Protein AF-A0A7S2CZ50-F1 (afdb_monomer_lite)

Sequence (114 aa):
GSSSPPAFALPRPGGAVGRAMLHRLPQYLTYQSGRSHFLKVFFKLSDGGVAETVFVRGAASTPQGPARHTVCISSQLGCRRGCSHCSSGMRPFTRDLTCSEMLGQVAAFAVGHE

Structure (mmCIF, N/CA/C/O backbone):
data_AF-A0A7S2CZ50-F1
#
_entry.id   AF-A0A7S2CZ50-F1
#
loop_
_atom_site.group_PDB
_atom_site.id
_atom_site.type_symbol
_atom_site.label_atom_id
_atom_site.label_alt_id
_atom_site.label_comp_id
_atom_site.label_asym_id
_atom_site.label_entity_id
_atom_site.label_seq_id
_atom_site.pdbx_PDB_ins_code
_atom_site.Cartn_x
_atom_site.Cartn_y
_atom_site.Cartn_z
_atom_site.occupancy
_atom_site.B_iso_or_equiv
_atom_site.auth_seq_id
_atom_site.auth_comp_id
_atom_site.auth_asym_id
_atom_site.auth_atom_id
_atom_site.pdbx_PDB_model_num
ATOM 1 N N . GLY A 1 1 ? -18.763 17.338 -13.775 1.00 31.09 1 GLY A N 1
ATOM 2 C CA . GLY A 1 1 ? -18.781 16.375 -14.888 1.00 31.09 1 GLY A CA 1
ATOM 3 C C . GLY A 1 1 ? -17.990 15.159 -14.479 1.00 31.09 1 GLY A C 1
ATOM 4 O O . GLY A 1 1 ? -16.785 15.265 -14.321 1.00 31.09 1 GLY A O 1
ATOM 5 N N . SER A 1 2 ? -18.677 14.054 -14.202 1.00 34.03 2 SER A N 1
ATOM 6 C CA . SER A 1 2 ? -18.105 12.7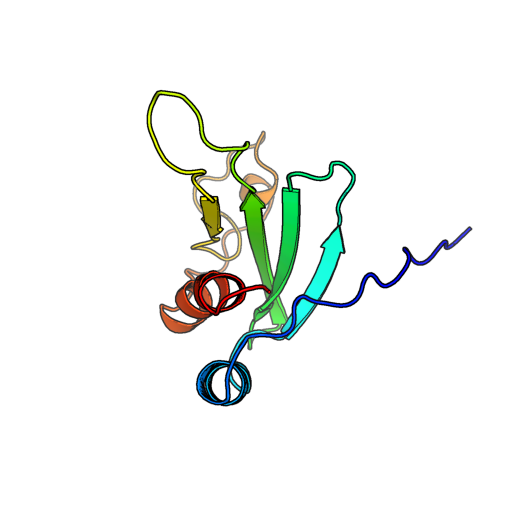82 -13.760 1.00 34.03 2 SER A CA 1
ATOM 7 C C . SER A 1 2 ? -17.519 12.023 -14.951 1.00 34.03 2 SER A C 1
ATOM 9 O O . SER A 1 2 ? -18.199 11.207 -15.570 1.00 34.03 2 SER A O 1
ATOM 11 N N . SER A 1 3 ? -16.272 12.310 -15.312 1.00 30.75 3 SER A N 1
ATOM 12 C CA . SER A 1 3 ? -15.525 11.449 -16.226 1.00 30.75 3 SER A CA 1
ATOM 13 C C . SER A 1 3 ? -14.957 10.275 -15.432 1.00 30.75 3 SER A C 1
ATOM 15 O O . SER A 1 3 ? -13.931 10.381 -14.762 1.00 30.75 3 SER A O 1
ATOM 17 N N . SER A 1 4 ? -15.651 9.139 -15.484 1.00 31.64 4 SER A N 1
ATOM 18 C CA . SER A 1 4 ? -15.075 7.850 -15.104 1.00 31.64 4 SER A CA 1
ATOM 19 C C . SER A 1 4 ? -13.782 7.644 -15.909 1.00 31.64 4 SER A C 1
ATOM 21 O O . SER A 1 4 ? -13.826 7.767 -17.137 1.00 31.64 4 SER A O 1
ATOM 23 N N . PRO A 1 5 ? -12.627 7.383 -15.271 1.00 35.59 5 PRO A N 1
ATOM 24 C CA . PRO A 1 5 ? -11.389 7.160 -16.006 1.00 35.59 5 PRO A CA 1
ATOM 25 C C . PRO A 1 5 ? -11.498 5.878 -16.853 1.00 35.59 5 PRO A C 1
ATOM 27 O O . PRO A 1 5 ? -12.203 4.943 -16.457 1.00 35.59 5 PRO A O 1
ATOM 30 N N . PRO A 1 6 ? -10.825 5.811 -18.017 1.00 33.53 6 PRO A N 1
ATOM 31 C CA . PRO A 1 6 ? -10.895 4.653 -18.899 1.00 33.53 6 PRO A CA 1
ATOM 32 C C . PRO A 1 6 ? -10.354 3.407 -18.188 1.00 33.53 6 PRO A C 1
ATOM 34 O O . PRO A 1 6 ? -9.270 3.424 -17.602 1.00 33.53 6 PRO A O 1
ATOM 37 N N . ALA A 1 7 ? -11.120 2.317 -18.243 1.00 37.28 7 ALA A N 1
ATOM 38 C CA . ALA A 1 7 ? -10.731 1.022 -17.707 1.00 37.28 7 ALA A CA 1
ATOM 39 C C . ALA A 1 7 ? -9.605 0.424 -18.567 1.00 37.28 7 ALA A C 1
ATOM 41 O O . ALA A 1 7 ? -9.859 -0.243 -19.568 1.00 37.28 7 ALA A O 1
ATOM 42 N N . PHE A 1 8 ? -8.350 0.678 -18.198 1.00 38.88 8 PHE A N 1
ATOM 43 C CA . PHE A 1 8 ? -7.223 -0.062 -18.759 1.00 38.88 8 PHE A CA 1
ATOM 44 C C . PHE A 1 8 ? -7.247 -1.482 -18.181 1.00 38.88 8 PHE A C 1
ATOM 46 O O . PHE A 1 8 ? -7.296 -1.658 -16.961 1.00 38.88 8 PHE A O 1
ATOM 53 N N . ALA A 1 9 ? -7.285 -2.491 -19.054 1.00 38.16 9 ALA A N 1
ATOM 54 C CA . ALA A 1 9 ? -7.375 -3.886 -18.644 1.00 38.16 9 ALA A CA 1
ATOM 55 C C . ALA A 1 9 ? -6.148 -4.284 -17.811 1.00 38.16 9 ALA A C 1
ATOM 57 O O . ALA A 1 9 ? -5.009 -3.963 -18.153 1.00 38.16 9 ALA A O 1
ATOM 58 N N . LEU A 1 10 ? -6.415 -4.971 -16.702 1.00 45.81 10 LEU A N 1
ATOM 59 C CA . LEU A 1 10 ? -5.407 -5.458 -15.768 1.00 45.81 10 LEU A CA 1
ATOM 60 C C . LEU A 1 10 ? -4.365 -6.332 -16.485 1.00 45.81 10 LEU A C 1
ATOM 62 O O . LEU A 1 10 ? -4.735 -7.098 -17.381 1.00 45.81 10 LEU A O 1
ATOM 66 N N . PRO A 1 11 ? -3.102 -6.323 -16.029 1.00 39.41 11 PRO A N 1
ATOM 67 C CA . PRO A 1 11 ? -2.178 -7.400 -16.343 1.00 39.41 11 PRO A CA 1
ATOM 68 C C . PRO A 1 11 ? -2.800 -8.729 -15.895 1.00 39.41 11 PRO A C 1
ATOM 70 O O . PRO A 1 11 ? -3.210 -8.874 -14.739 1.00 39.41 11 PRO A O 1
ATOM 73 N N . ARG A 1 12 ? -2.918 -9.699 -16.801 1.00 44.25 12 ARG A N 1
ATOM 74 C CA . ARG A 1 12 ? -3.394 -11.036 -16.438 1.00 44.25 12 ARG A CA 1
ATOM 75 C C . ARG A 1 12 ? -2.237 -11.775 -15.763 1.00 44.25 12 ARG A C 1
ATOM 77 O O . ARG A 1 12 ? -1.167 -11.826 -16.358 1.00 44.25 12 ARG A O 1
ATOM 84 N N . PRO A 1 13 ? -2.407 -12.338 -14.555 1.00 41.94 13 PRO A N 1
ATOM 85 C CA . PRO A 1 13 ? -1.354 -13.151 -13.962 1.00 41.94 13 PRO A CA 1
ATOM 86 C C . PRO A 1 13 ? -1.091 -14.359 -14.868 1.00 41.94 13 PRO A C 1
ATOM 88 O O . PRO A 1 13 ? -2.024 -15.095 -15.204 1.00 41.94 13 PRO A O 1
ATOM 91 N N . GLY A 1 14 ? 0.163 -14.560 -15.275 1.00 36.72 14 GLY A N 1
ATOM 92 C CA . GLY A 1 14 ? 0.573 -15.766 -15.987 1.00 36.72 14 GLY A CA 1
ATOM 93 C C . GLY A 1 14 ? 0.416 -17.015 -15.107 1.00 36.72 14 GLY A C 1
ATOM 94 O O . GLY A 1 14 ? 0.974 -17.094 -14.015 1.00 36.72 14 GLY A O 1
ATOM 95 N N . GLY A 1 15 ? -0.336 -18.014 -15.580 1.00 39.03 15 GLY A N 1
ATOM 96 C CA . GLY A 1 15 ? -0.397 -19.356 -14.981 1.00 39.03 15 GLY A CA 1
ATOM 97 C C . GLY A 1 15 ? -1.499 -19.614 -13.934 1.00 39.03 15 GLY A C 1
ATOM 98 O O . GLY A 1 15 ? -2.036 -18.720 -13.280 1.00 39.03 15 GLY A O 1
ATOM 99 N N . ALA A 1 16 ? -1.843 -20.898 -13.768 1.00 37.50 16 ALA A N 1
ATOM 100 C CA . ALA A 1 16 ? -2.944 -21.380 -12.921 1.00 37.50 16 ALA A CA 1
ATOM 101 C C . ALA A 1 16 ? -2.751 -21.106 -11.413 1.00 37.50 16 ALA A C 1
ATOM 103 O O . ALA A 1 16 ? -3.728 -20.914 -10.688 1.00 37.50 16 ALA A O 1
ATOM 104 N N . VAL A 1 17 ? -1.498 -21.030 -10.952 1.00 39.84 17 VAL A N 1
ATOM 105 C CA . VAL A 1 17 ? -1.140 -20.799 -9.540 1.00 39.84 17 VAL A CA 1
ATOM 106 C C . VAL A 1 17 ? -1.469 -19.365 -9.103 1.00 39.84 17 VAL A C 1
ATOM 108 O O . VAL A 1 17 ? -1.985 -19.163 -8.003 1.00 39.84 17 VAL A O 1
ATOM 111 N N . GLY A 1 18 ? -1.278 -18.375 -9.986 1.00 39.84 18 GLY A N 1
ATOM 112 C CA . GLY A 1 18 ? -1.632 -16.979 -9.710 1.00 39.84 18 GLY A CA 1
ATOM 113 C C . GLY A 1 18 ? -3.136 -16.782 -9.511 1.00 39.84 18 GLY A C 1
ATOM 114 O O . GLY A 1 18 ? -3.556 -16.049 -8.624 1.00 39.84 18 GLY A O 1
ATOM 115 N N . ARG A 1 19 ? -3.965 -17.504 -10.276 1.00 40.06 19 ARG A N 1
ATOM 116 C CA . ARG A 1 19 ? -5.435 -17.425 -10.202 1.00 40.06 19 ARG A CA 1
ATOM 117 C C . ARG A 1 19 ? -6.020 -17.980 -8.897 1.00 40.06 19 ARG A C 1
ATOM 119 O O . ARG A 1 19 ? -6.970 -17.403 -8.376 1.00 40.06 19 ARG A O 1
ATOM 126 N N . ALA A 1 20 ? -5.469 -19.073 -8.368 1.00 36.94 20 ALA A N 1
ATOM 127 C CA . ALA A 1 20 ? -5.998 -19.735 -7.171 1.00 36.94 20 ALA A CA 1
ATOM 128 C C . ALA A 1 20 ? -5.652 -18.993 -5.866 1.00 36.94 20 ALA A C 1
ATOM 130 O O . ALA A 1 20 ? -6.464 -18.957 -4.942 1.00 36.94 20 ALA A O 1
ATOM 131 N N . MET A 1 21 ? -4.479 -18.352 -5.795 1.00 42.53 21 MET A N 1
ATOM 132 C CA . MET A 1 21 ? -4.030 -17.638 -4.592 1.00 42.53 21 MET A CA 1
ATOM 133 C C . MET A 1 21 ? -4.767 -16.301 -4.382 1.00 42.53 21 MET A C 1
ATOM 135 O O . MET A 1 21 ? -4.900 -15.841 -3.251 1.00 42.53 21 MET A O 1
ATOM 139 N N . LEU A 1 22 ? -5.311 -15.707 -5.452 1.00 46.81 22 LEU A N 1
ATOM 140 C CA . LEU A 1 22 ? -5.987 -14.402 -5.435 1.00 46.81 22 LEU A CA 1
ATOM 141 C C . LEU A 1 22 ? -7.426 -14.428 -4.889 1.00 46.81 22 LEU A C 1
ATOM 143 O O . LEU A 1 22 ? -7.938 -13.381 -4.506 1.00 46.81 22 LEU A O 1
ATOM 147 N N . HIS A 1 23 ? -8.080 -15.592 -4.784 1.00 41.75 23 HIS A N 1
ATOM 148 C CA . HIS A 1 23 ? -9.491 -15.674 -4.360 1.00 41.75 23 HIS A CA 1
ATOM 149 C C . HIS A 1 23 ? -9.747 -15.304 -2.885 1.00 41.75 23 HIS A C 1
ATOM 151 O O . HIS A 1 23 ? -10.892 -15.059 -2.508 1.00 41.75 23 HIS A O 1
ATOM 157 N N . ARG A 1 24 ? -8.697 -15.252 -2.052 1.00 42.81 24 ARG A N 1
ATOM 158 C CA . ARG A 1 24 ? -8.739 -14.776 -0.654 1.00 42.81 24 ARG A CA 1
ATOM 159 C C . ARG A 1 24 ? -7.960 -13.475 -0.430 1.00 42.81 24 ARG A C 1
ATOM 161 O O . ARG A 1 24 ? -7.823 -13.045 0.713 1.00 42.81 24 ARG A O 1
ATOM 168 N N . LEU A 1 25 ? -7.421 -12.873 -1.490 1.00 49.09 25 LEU A N 1
ATOM 169 C CA . LEU A 1 25 ? -6.614 -11.660 -1.397 1.00 49.09 25 LEU A CA 1
ATOM 170 C C . LEU A 1 25 ? -7.486 -10.404 -1.555 1.00 49.09 25 LEU A C 1
ATOM 172 O O . LEU A 1 25 ? -8.566 -10.473 -2.147 1.00 49.09 25 LEU A O 1
ATOM 176 N N . PRO A 1 26 ? -7.059 -9.269 -0.974 1.00 51.06 26 PRO A N 1
ATOM 177 C CA . PRO A 1 26 ? -7.856 -8.052 -0.947 1.00 51.06 26 PRO A CA 1
ATOM 178 C C . PRO A 1 26 ? -8.303 -7.602 -2.347 1.00 51.06 26 PRO A C 1
ATOM 180 O O . PRO A 1 26 ? -7.522 -7.609 -3.296 1.00 51.06 26 PRO A O 1
ATOM 183 N N . GLN A 1 27 ? -9.577 -7.218 -2.470 1.00 53.03 27 GLN A N 1
ATOM 184 C CA . GLN A 1 27 ? -10.183 -6.832 -3.748 1.00 53.03 27 GLN A CA 1
ATOM 185 C C . GLN A 1 27 ? -9.604 -5.501 -4.238 1.00 53.03 27 GLN A C 1
ATOM 187 O O . GLN A 1 27 ? -9.546 -4.525 -3.496 1.00 53.03 27 GLN A O 1
ATOM 192 N N . TYR A 1 28 ? -9.198 -5.441 -5.500 1.00 57.91 28 TYR A N 1
ATOM 193 C CA . TYR A 1 28 ? -8.518 -4.284 -6.070 1.00 57.91 28 TYR A CA 1
ATOM 194 C C . TYR A 1 28 ? -9.519 -3.178 -6.427 1.00 57.91 28 TYR A C 1
ATOM 196 O O . TYR A 1 28 ? -10.390 -3.377 -7.273 1.00 57.91 28 TYR A O 1
ATOM 204 N N . LEU A 1 29 ? -9.397 -2.007 -5.804 1.00 52.91 29 LEU A N 1
ATOM 205 C CA . LEU A 1 29 ? -10.165 -0.814 -6.148 1.00 52.91 29 LEU A CA 1
ATOM 206 C C . LEU A 1 29 ? -9.242 0.176 -6.862 1.00 52.91 29 LEU A C 1
ATOM 208 O O . LEU A 1 29 ? -8.378 0.786 -6.253 1.00 52.91 29 LEU A O 1
ATOM 212 N N . THR A 1 30 ? -9.473 0.383 -8.152 1.00 52.91 30 THR A N 1
ATOM 213 C CA . THR A 1 30 ? -8.961 1.529 -8.921 1.00 52.91 30 THR A CA 1
ATOM 214 C C . THR A 1 30 ? -7.466 1.525 -9.284 1.00 52.91 30 THR A C 1
ATOM 216 O O . THR A 1 30 ? -6.569 1.285 -8.478 1.00 52.91 30 THR A O 1
ATOM 219 N N . TYR A 1 31 ? -7.229 1.881 -10.549 1.00 56.69 31 TYR A N 1
ATOM 220 C CA . TYR A 1 31 ? -5.940 2.118 -11.193 1.00 56.69 31 TYR A CA 1
ATOM 221 C C . TYR A 1 31 ? -5.777 3.617 -11.476 1.00 56.69 31 TYR A C 1
ATOM 223 O O . TYR A 1 31 ? -6.689 4.241 -12.019 1.00 56.69 31 TYR A O 1
ATOM 231 N N . GLN A 1 32 ? -4.621 4.198 -11.150 1.00 53.75 32 GLN A N 1
ATOM 232 C CA . GLN A 1 32 ? -4.248 5.535 -11.626 1.00 53.75 32 GLN A CA 1
ATOM 233 C C . GLN A 1 32 ? -2.836 5.513 -12.214 1.00 53.75 32 GLN A C 1
ATOM 235 O O . GLN A 1 32 ? -1.871 5.191 -11.518 1.00 53.75 32 GLN A O 1
ATOM 240 N N . SER A 1 33 ? -2.706 5.907 -13.482 1.00 52.03 33 SER A N 1
ATOM 241 C CA . SER A 1 33 ? -1.422 6.269 -14.081 1.00 52.03 33 SER A CA 1
ATOM 242 C C . SER A 1 33 ? -1.551 7.600 -14.811 1.00 52.03 33 SER A C 1
ATOM 244 O O . SER A 1 33 ? -2.344 7.737 -15.737 1.00 52.03 33 SER A O 1
ATOM 246 N N . GLY A 1 34 ? -0.770 8.588 -14.370 1.00 49.31 34 GLY A N 1
ATOM 247 C CA . GLY A 1 34 ? -0.512 9.826 -15.116 1.00 49.31 34 GLY A CA 1
ATOM 248 C C . GLY A 1 34 ? 0.865 9.838 -15.794 1.00 49.31 34 GLY A C 1
ATOM 249 O O . GLY A 1 34 ? 1.195 10.791 -16.492 1.00 49.31 34 GLY A O 1
ATOM 250 N N . ARG A 1 35 ? 1.695 8.807 -15.568 1.00 54.16 35 ARG A N 1
ATOM 251 C CA . ARG A 1 35 ? 3.055 8.646 -16.114 1.00 54.16 35 ARG A CA 1
ATOM 252 C C . ARG A 1 35 ? 3.333 7.160 -16.331 1.00 54.16 35 ARG A C 1
ATOM 254 O O . ARG A 1 35 ? 3.140 6.368 -15.410 1.00 54.16 35 ARG A O 1
ATOM 261 N N . SER A 1 36 ? 3.839 6.794 -17.509 1.00 62.50 36 SER A N 1
ATOM 262 C CA . SER A 1 36 ? 3.997 5.401 -17.966 1.00 62.50 36 SER A CA 1
ATOM 263 C C . SER A 1 36 ? 4.732 4.482 -16.978 1.00 62.50 36 SER A C 1
ATOM 265 O O . SER A 1 36 ? 4.436 3.295 -16.911 1.00 62.50 36 SER A O 1
ATOM 267 N N . HIS A 1 37 ? 5.649 4.994 -16.163 1.00 74.25 37 HIS A N 1
ATOM 268 C CA . HIS A 1 37 ? 6.494 4.168 -15.294 1.00 74.25 37 HIS A CA 1
ATOM 269 C C . HIS A 1 37 ? 5.859 3.771 -13.952 1.00 74.25 37 HIS A C 1
ATOM 271 O O . HIS A 1 37 ? 6.422 2.927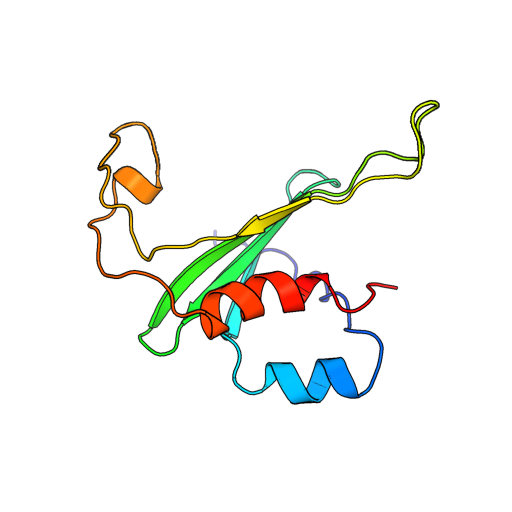 -13.261 1.00 74.25 37 HIS A O 1
ATOM 277 N N . PHE A 1 38 ? 4.700 4.329 -13.587 1.00 78.38 38 PHE A N 1
ATOM 278 C CA . PHE A 1 38 ? 4.074 4.095 -12.282 1.00 78.38 38 PHE A CA 1
ATOM 279 C C . PHE A 1 38 ? 2.675 3.494 -12.420 1.00 78.38 38 PHE A C 1
ATOM 281 O O . PHE A 1 38 ? 1.867 3.928 -13.247 1.00 78.38 38 PHE A O 1
ATOM 288 N N . LEU A 1 39 ? 2.394 2.515 -11.565 1.00 79.62 39 LEU A N 1
ATOM 289 C CA . LEU A 1 39 ? 1.113 1.836 -11.431 1.00 79.62 39 LEU A CA 1
ATOM 290 C C . LEU A 1 39 ? 0.712 1.865 -9.955 1.00 79.62 39 LEU A C 1
ATOM 292 O O . LEU A 1 39 ? 1.332 1.209 -9.126 1.00 79.62 39 LEU A O 1
ATOM 296 N N . LYS A 1 40 ? -0.312 2.655 -9.628 1.00 82.56 40 LYS A N 1
ATOM 297 C CA . LYS A 1 40 ? -0.884 2.738 -8.282 1.00 82.56 40 LYS A CA 1
ATOM 298 C C . LYS A 1 40 ? -2.160 1.912 -8.204 1.00 82.56 40 LYS A C 1
ATOM 300 O O . LYS A 1 40 ? -3.018 2.025 -9.080 1.00 82.56 40 LYS A O 1
ATOM 305 N N . VAL A 1 41 ? -2.256 1.102 -7.157 1.00 82.38 41 VAL A N 1
ATOM 306 C CA . VAL A 1 41 ? -3.322 0.127 -6.937 1.00 82.38 41 VAL A CA 1
ATOM 307 C C . VAL A 1 41 ? -3.789 0.217 -5.492 1.00 82.38 41 VAL A C 1
ATOM 309 O O . VAL A 1 41 ? -2.960 0.285 -4.583 1.00 82.38 41 VAL A O 1
ATOM 312 N N . PHE A 1 42 ? -5.103 0.189 -5.271 1.00 86.88 42 PHE A N 1
ATOM 313 C CA . PHE A 1 42 ? -5.651 0.063 -3.925 1.00 86.88 42 PHE A CA 1
ATOM 314 C C . PHE A 1 42 ? -6.247 -1.318 -3.677 1.00 86.88 42 PHE A C 1
ATOM 316 O O . PHE A 1 42 ? -6.875 -1.910 -4.548 1.00 86.88 42 PHE A O 1
ATOM 323 N N . PHE A 1 43 ? -6.075 -1.803 -2.456 1.00 83.81 43 PHE A N 1
ATOM 324 C CA . PHE A 1 43 ? -6.472 -3.118 -1.982 1.00 83.81 43 PHE A CA 1
ATOM 325 C C . PHE A 1 43 ? -7.500 -2.960 -0.870 1.00 83.81 43 PHE A C 1
ATOM 327 O O . PHE A 1 43 ? -7.184 -2.440 0.200 1.00 83.81 43 PHE A O 1
ATOM 334 N N . LYS A 1 44 ? -8.725 -3.420 -1.113 1.00 85.75 44 LYS A N 1
ATOM 335 C CA . LYS A 1 44 ? -9.786 -3.504 -0.115 1.00 85.75 44 LYS A CA 1
ATOM 336 C C . LYS A 1 44 ? -9.569 -4.729 0.763 1.00 85.75 44 LYS A C 1
ATOM 338 O O . LYS A 1 44 ? -9.694 -5.863 0.302 1.00 85.75 44 LYS A O 1
ATOM 343 N N . LEU A 1 45 ? -9.251 -4.472 2.020 1.00 86.69 45 LEU A N 1
ATOM 344 C CA . LEU A 1 45 ? -9.013 -5.452 3.070 1.00 86.69 45 LEU A CA 1
ATOM 345 C C . LEU A 1 45 ? -10.335 -6.062 3.561 1.00 86.69 45 LEU A C 1
ATOM 347 O O . LEU A 1 45 ? -11.421 -5.544 3.283 1.00 86.69 45 LEU A O 1
ATOM 351 N N . SER A 1 46 ? -10.257 -7.171 4.298 1.00 84.75 46 SER A N 1
ATOM 352 C CA . SER A 1 46 ? -11.439 -7.911 4.771 1.00 84.75 46 SER A CA 1
ATOM 353 C C . SER A 1 46 ? -12.331 -7.106 5.718 1.00 84.75 46 SER A C 1
ATOM 355 O O . SER A 1 46 ? -13.531 -7.345 5.783 1.00 84.75 46 SER A O 1
ATOM 357 N N . ASP A 1 47 ? -11.753 -6.143 6.431 1.00 84.88 47 ASP A N 1
ATOM 358 C CA . ASP A 1 47 ? -12.444 -5.211 7.327 1.00 84.88 47 ASP A CA 1
ATOM 359 C C . ASP A 1 47 ? -12.952 -3.945 6.610 1.00 84.88 47 ASP A C 1
ATOM 361 O O . ASP A 1 47 ? -13.423 -3.008 7.248 1.00 84.88 47 ASP A O 1
ATOM 365 N N . GLY A 1 48 ? -12.847 -3.892 5.279 1.00 86.81 48 GLY A N 1
ATOM 366 C CA . GLY A 1 48 ? -13.216 -2.726 4.479 1.00 86.81 48 GLY A CA 1
ATOM 367 C C . GLY A 1 48 ? -12.160 -1.619 4.455 1.00 86.81 48 GLY A C 1
ATOM 368 O O . GLY A 1 48 ? -12.344 -0.642 3.727 1.00 86.81 48 GLY A O 1
ATOM 369 N N . GLY A 1 49 ? -11.047 -1.774 5.182 1.00 89.25 49 GLY A N 1
ATOM 370 C CA . GLY A 1 49 ? -9.888 -0.897 5.075 1.00 89.25 49 GLY A CA 1
ATOM 371 C C . GLY A 1 49 ? -9.298 -0.902 3.665 1.00 89.25 49 GLY A C 1
ATOM 372 O O . GLY A 1 49 ? -9.511 -1.825 2.881 1.00 89.25 49 GLY A O 1
ATOM 373 N N . VAL A 1 50 ? -8.540 0.141 3.328 1.00 90.50 50 VAL A N 1
ATOM 374 C CA . VAL A 1 50 ? -7.906 0.268 2.012 1.00 90.50 50 VAL A CA 1
ATOM 375 C C . VAL A 1 50 ? -6.407 0.496 2.171 1.00 90.50 50 VAL A C 1
ATOM 377 O O . VAL A 1 50 ? -5.982 1.514 2.733 1.00 90.50 50 VAL A O 1
ATOM 380 N N . ALA A 1 51 ? -5.624 -0.452 1.659 1.00 91.06 51 ALA A N 1
ATOM 381 C CA . ALA A 1 51 ? -4.174 -0.360 1.532 1.00 91.06 51 ALA A CA 1
ATOM 382 C C . ALA A 1 51 ? -3.786 0.116 0.125 1.00 91.06 51 ALA A C 1
ATOM 384 O O . ALA A 1 51 ? -4.479 -0.172 -0.848 1.00 91.06 51 ALA A O 1
ATOM 385 N N . GLU A 1 52 ? -2.682 0.847 0.016 1.00 91.31 52 GLU A N 1
ATOM 386 C CA . GLU A 1 52 ? -2.156 1.341 -1.258 1.00 91.31 52 GLU A CA 1
ATOM 387 C C . GLU A 1 52 ? -0.841 0.635 -1.591 1.00 91.31 52 GLU A C 1
ATOM 389 O O . GLU A 1 52 ? 0.020 0.462 -0.724 1.00 91.31 52 GLU A O 1
ATOM 394 N N . THR A 1 53 ? -0.669 0.272 -2.857 1.00 89.94 53 THR A N 1
ATOM 395 C CA . THR A 1 53 ? 0.578 -0.278 -3.389 1.00 89.94 53 THR A CA 1
ATOM 396 C C . THR A 1 53 ? 0.949 0.459 -4.662 1.00 89.94 53 THR A C 1
ATOM 398 O O . THR A 1 53 ? 0.091 0.776 -5.491 1.00 89.94 53 THR A O 1
ATOM 401 N N . VAL A 1 54 ? 2.242 0.721 -4.831 1.00 88.44 54 VAL A N 1
ATOM 402 C CA . VAL A 1 54 ? 2.773 1.363 -6.034 1.00 88.44 54 VAL A CA 1
ATOM 403 C C . VAL A 1 54 ? 3.811 0.457 -6.666 1.00 88.44 54 VAL A C 1
ATOM 405 O O . VAL A 1 54 ? 4.800 0.098 -6.037 1.00 88.44 54 VAL A O 1
ATOM 408 N N . PHE A 1 55 ? 3.601 0.124 -7.929 1.00 86.44 55 PHE A N 1
ATOM 409 C CA . PHE A 1 55 ? 4.585 -0.523 -8.772 1.00 86.44 55 PHE A CA 1
ATOM 410 C C . PHE A 1 55 ? 5.309 0.518 -9.621 1.00 86.44 55 PHE A C 1
ATOM 412 O O . PHE A 1 55 ? 4.686 1.327 -10.316 1.00 86.44 55 PHE A O 1
ATOM 419 N N . VAL A 1 56 ? 6.635 0.486 -9.565 1.00 85.75 56 VAL A N 1
ATOM 420 C CA . VAL A 1 56 ? 7.534 1.327 -10.348 1.00 85.75 56 VAL A CA 1
ATOM 421 C C . VAL A 1 56 ? 8.266 0.438 -11.336 1.00 85.75 56 VAL A C 1
ATOM 423 O O . VAL A 1 56 ? 9.020 -0.462 -10.957 1.00 85.75 56 VAL A O 1
ATOM 426 N N . ARG A 1 57 ? 8.051 0.696 -12.624 1.00 81.88 57 ARG A N 1
ATOM 427 C CA . ARG A 1 57 ? 8.790 0.029 -13.688 1.00 81.88 57 ARG A CA 1
ATOM 428 C C . ARG A 1 57 ? 10.194 0.604 -13.774 1.00 81.88 57 ARG A C 1
ATOM 430 O O . ARG A 1 57 ? 10.351 1.814 -13.926 1.00 81.88 57 ARG A O 1
ATOM 437 N N . GLY A 1 58 ? 11.193 -0.273 -13.708 1.00 79.50 58 GLY A N 1
ATOM 438 C CA . GLY A 1 58 ? 12.570 0.103 -13.995 1.00 79.50 58 GLY A CA 1
ATOM 439 C C . GLY A 1 58 ? 12.699 0.666 -15.402 1.00 79.50 58 GLY A C 1
ATOM 440 O O . GLY A 1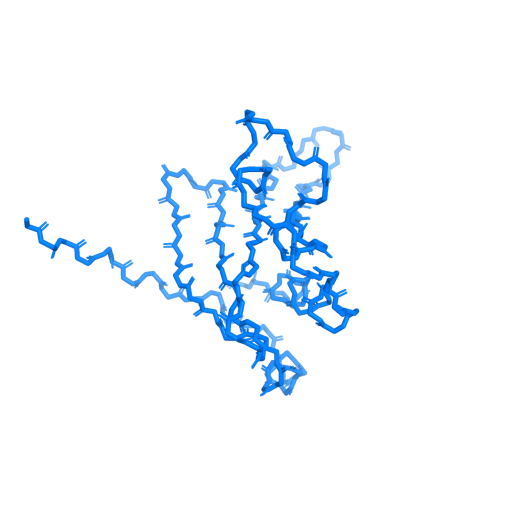 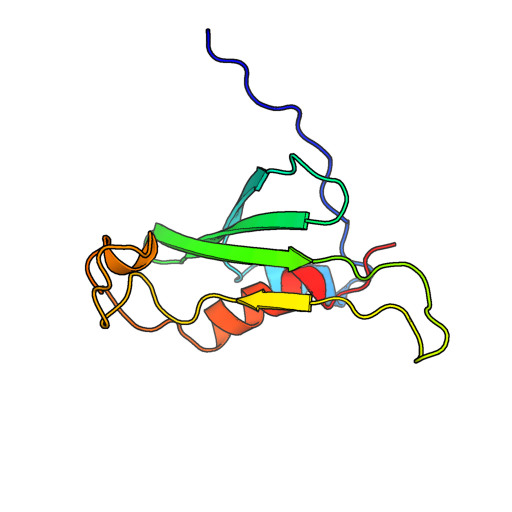58 ? 12.003 0.225 -16.320 1.00 79.50 58 GLY A O 1
ATOM 441 N N . ALA A 1 59 ? 13.593 1.639 -15.570 1.00 72.62 59 ALA A N 1
ATOM 442 C CA . ALA A 1 59 ? 14.038 2.040 -16.897 1.00 72.62 59 ALA A CA 1
ATOM 443 C C . ALA A 1 59 ? 14.747 0.861 -17.587 1.00 72.62 59 ALA A C 1
ATOM 445 O O . ALA A 1 59 ? 15.198 -0.070 -16.914 1.00 72.62 59 ALA A O 1
ATOM 446 N N . ALA A 1 60 ? 14.820 0.903 -18.922 1.00 68.00 60 ALA A N 1
ATOM 447 C CA . ALA A 1 60 ? 15.506 -0.110 -19.723 1.00 68.00 60 ALA A CA 1
ATOM 448 C C . ALA A 1 60 ? 16.918 -0.400 -19.180 1.00 68.00 60 ALA A C 1
ATOM 450 O O . ALA A 1 60 ? 17.518 0.455 -18.526 1.00 68.00 60 ALA A O 1
ATOM 451 N N . SER A 1 61 ? 17.421 -1.610 -19.449 1.00 65.31 61 SER A N 1
ATOM 452 C CA . SER A 1 61 ? 18.724 -2.095 -18.976 1.00 65.31 61 SER A CA 1
ATOM 453 C C . SER A 1 61 ? 19.795 -1.011 -19.070 1.00 65.31 61 SER A C 1
ATOM 455 O O . SER A 1 61 ? 20.067 -0.494 -20.156 1.00 65.31 61 SER A O 1
ATOM 457 N N . THR A 1 62 ? 20.381 -0.661 -17.927 1.00 66.75 62 THR A N 1
ATOM 458 C CA . THR A 1 62 ? 21.471 0.310 -17.858 1.00 66.75 62 THR A CA 1
ATOM 459 C C . THR A 1 62 ? 22.810 -0.435 -17.903 1.00 66.75 62 THR A C 1
ATOM 461 O O . THR A 1 62 ? 22.847 -1.650 -17.689 1.00 66.75 62 THR A O 1
ATOM 464 N N . PRO A 1 63 ? 23.945 0.254 -18.114 1.00 70.50 63 PRO A N 1
ATOM 465 C CA . PRO A 1 63 ? 25.270 -0.370 -18.023 1.00 70.50 63 PRO A CA 1
ATOM 466 C C . PRO A 1 63 ? 25.558 -1.052 -16.671 1.00 70.50 63 PRO A C 1
ATOM 468 O O . PRO A 1 63 ? 26.493 -1.835 -16.562 1.00 70.50 63 PRO A O 1
ATOM 471 N N . GLN A 1 64 ? 24.766 -0.756 -15.634 1.00 72.25 64 GLN A N 1
ATOM 472 C CA . GLN A 1 64 ? 24.887 -1.298 -14.280 1.00 72.25 64 GLN A CA 1
ATOM 473 C C . GLN A 1 64 ? 24.047 -2.570 -14.049 1.00 72.25 64 GLN A C 1
ATOM 475 O O . GLN A 1 64 ? 24.096 -3.128 -12.951 1.00 72.25 64 GLN A O 1
ATOM 480 N N . GLY A 1 65 ? 23.278 -3.038 -15.042 1.00 73.88 65 GLY A N 1
ATOM 481 C CA . GLY A 1 65 ? 22.548 -4.306 -14.972 1.00 73.88 65 GLY A CA 1
ATOM 482 C C . GLY A 1 65 ? 21.128 -4.277 -15.558 1.00 73.88 65 GLY A C 1
ATOM 483 O O . GLY A 1 65 ? 20.714 -3.300 -16.189 1.00 73.88 65 GLY A O 1
ATOM 484 N N . PRO A 1 66 ? 20.359 -5.366 -15.366 1.00 77.81 66 PRO A N 1
ATOM 485 C CA . PRO A 1 66 ? 18.998 -5.472 -15.879 1.00 77.81 66 PRO A CA 1
ATOM 486 C C . PRO A 1 66 ? 18.063 -4.441 -15.235 1.00 77.81 66 PRO A C 1
ATOM 488 O O . PRO A 1 66 ? 18.304 -3.960 -14.123 1.00 77.81 66 PRO A O 1
ATOM 491 N N . ALA A 1 67 ? 16.965 -4.135 -15.931 1.00 78.31 67 ALA A N 1
ATOM 492 C CA . ALA A 1 67 ? 15.918 -3.259 -15.420 1.00 78.31 67 ALA A CA 1
ATOM 493 C C . ALA A 1 67 ? 15.415 -3.758 -14.053 1.00 78.31 67 ALA A C 1
ATOM 495 O O . ALA A 1 67 ? 15.058 -4.926 -13.892 1.00 78.31 67 ALA A O 1
ATOM 496 N N . ARG A 1 68 ? 15.389 -2.868 -13.056 1.00 83.50 68 ARG A N 1
ATOM 497 C CA . ARG A 1 68 ? 14.896 -3.176 -11.707 1.00 83.50 68 ARG A CA 1
ATOM 498 C C . ARG A 1 68 ? 13.497 -2.623 -11.521 1.00 83.50 68 ARG A C 1
ATOM 500 O O . ARG A 1 68 ? 13.297 -1.414 -11.580 1.00 83.50 68 ARG A O 1
ATOM 507 N N . HIS A 1 69 ? 12.550 -3.507 -11.254 1.00 85.75 69 HIS A N 1
ATOM 508 C CA . HIS A 1 69 ? 11.208 -3.121 -10.848 1.00 85.75 69 HIS A CA 1
ATOM 509 C C . HIS A 1 69 ? 11.136 -2.974 -9.326 1.00 85.75 69 HIS A C 1
ATOM 511 O O . HIS A 1 69 ? 11.759 -3.747 -8.599 1.00 85.75 69 HIS A O 1
ATOM 517 N N . THR A 1 70 ? 10.351 -2.010 -8.852 1.00 89.06 70 THR A N 1
ATOM 518 C CA . THR A 1 70 ? 10.153 -1.757 -7.419 1.00 89.06 70 THR A CA 1
ATOM 519 C C . THR A 1 70 ? 8.675 -1.858 -7.080 1.00 89.06 70 THR A C 1
ATOM 521 O O . THR A 1 70 ? 7.841 -1.276 -7.769 1.00 89.06 70 THR A O 1
ATOM 524 N N . VAL A 1 71 ? 8.347 -2.559 -5.995 1.00 90.75 71 VAL A N 1
ATOM 525 C CA . VAL A 1 71 ? 6.999 -2.583 -5.414 1.00 90.75 71 VAL A CA 1
ATOM 526 C C . VAL A 1 71 ? 7.062 -1.908 -4.048 1.00 90.75 71 VAL A C 1
ATOM 528 O O . VAL A 1 71 ? 7.786 -2.354 -3.160 1.00 90.75 71 VAL A O 1
ATOM 531 N N . CYS A 1 72 ? 6.290 -0.844 -3.873 1.00 93.56 72 CYS A N 1
ATOM 532 C CA . CYS A 1 72 ? 6.078 -0.190 -2.590 1.00 93.56 72 CYS A CA 1
ATOM 533 C C . CYS A 1 72 ? 4.807 -0.754 -1.960 1.00 93.56 72 CYS A C 1
ATOM 535 O O . CYS A 1 72 ? 3.728 -0.554 -2.515 1.00 93.56 72 CYS A O 1
ATOM 537 N N . ILE A 1 73 ? 4.930 -1.416 -0.810 1.00 94.69 73 ILE A N 1
ATOM 538 C CA . ILE A 1 73 ? 3.799 -1.991 -0.073 1.00 94.69 73 ILE A CA 1
ATOM 539 C C . ILE A 1 73 ? 3.458 -1.165 1.169 1.00 94.69 73 ILE A C 1
ATOM 541 O O . ILE A 1 73 ? 4.322 -0.537 1.782 1.00 94.69 73 ILE A O 1
ATOM 545 N N . SER A 1 74 ? 2.194 -1.212 1.569 1.00 95.56 74 SER A N 1
ATOM 546 C CA . SER A 1 74 ? 1.726 -0.747 2.871 1.00 95.56 74 SER A CA 1
ATOM 547 C C . SER A 1 74 ? 1.936 -1.829 3.931 1.00 95.56 74 SER A C 1
ATOM 549 O O . SER A 1 74 ? 1.744 -3.013 3.653 1.00 95.56 74 SER A O 1
ATOM 551 N N . SER A 1 75 ? 2.254 -1.416 5.158 1.00 96.31 75 SER A N 1
ATOM 552 C CA . SER A 1 75 ? 2.379 -2.293 6.335 1.00 96.31 75 SER A CA 1
ATOM 553 C C . SER A 1 75 ? 1.360 -1.990 7.438 1.00 96.31 75 SER A C 1
ATOM 555 O O . SER A 1 75 ? 1.180 -2.793 8.349 1.00 96.31 75 SER A O 1
ATOM 557 N N . GLN A 1 76 ? 0.671 -0.848 7.358 1.00 96.19 76 GLN A N 1
ATOM 558 C CA . GLN A 1 76 ? -0.301 -0.392 8.352 1.00 96.19 76 GLN A CA 1
ATOM 559 C C . GLN A 1 76 ? -1.539 0.195 7.671 1.00 96.19 76 GLN A C 1
ATOM 561 O O . GLN A 1 76 ? -1.452 0.745 6.569 1.00 96.19 76 GLN A O 1
ATOM 566 N N . LEU A 1 77 ? -2.682 0.120 8.354 1.00 94.56 77 LEU A N 1
ATOM 567 C CA . LEU A 1 77 ? -3.877 0.880 8.006 1.00 94.56 77 LEU A CA 1
ATOM 568 C C . LEU A 1 77 ? -3.905 2.169 8.844 1.00 94.56 77 LEU A C 1
ATOM 570 O O . LEU A 1 77 ? -4.116 2.136 10.059 1.00 94.56 77 LEU A O 1
ATOM 574 N N . GLY A 1 78 ? -3.647 3.301 8.183 1.00 92.06 78 GLY A N 1
ATOM 575 C CA . GLY A 1 78 ? -3.244 4.540 8.862 1.00 92.06 78 GLY A CA 1
ATOM 576 C C . GLY A 1 78 ? -1.780 4.483 9.314 1.00 92.06 78 GLY A C 1
ATOM 577 O O . GLY A 1 78 ? -1.090 3.503 9.041 1.00 92.06 78 GLY A O 1
ATOM 578 N N . CYS A 1 79 ? -1.270 5.525 9.976 1.00 94.62 79 CYS A N 1
ATOM 579 C CA . CYS A 1 79 ? 0.133 5.554 10.404 1.00 94.62 79 CYS A CA 1
ATOM 580 C C . CYS A 1 79 ? 0.293 6.072 11.835 1.00 94.62 79 CYS A C 1
ATOM 582 O O . CYS A 1 79 ? -0.086 7.197 12.149 1.00 94.62 79 CYS A O 1
ATOM 584 N N . ARG A 1 80 ? 0.940 5.276 12.698 1.00 93.44 80 ARG A N 1
ATOM 585 C CA . ARG A 1 80 ? 1.156 5.620 14.119 1.00 93.44 80 ARG A CA 1
ATOM 586 C C . ARG A 1 80 ? 2.092 6.816 14.317 1.00 93.44 80 ARG A C 1
ATOM 588 O O . ARG A 1 80 ? 2.063 7.449 15.364 1.00 93.44 80 ARG A O 1
ATOM 595 N N . ARG A 1 81 ? 2.927 7.127 13.321 1.00 94.38 81 ARG A N 1
ATOM 596 C CA . ARG A 1 81 ? 3.893 8.230 13.405 1.00 94.38 81 ARG A CA 1
ATOM 597 C C . ARG A 1 81 ? 3.242 9.611 13.280 1.00 94.38 81 ARG A C 1
ATOM 599 O O . ARG A 1 81 ? 3.826 10.577 13.752 1.00 94.38 81 ARG A O 1
ATOM 606 N N . GLY A 1 82 ? 2.069 9.712 12.649 1.00 89.25 82 GLY A N 1
ATOM 607 C CA . GLY A 1 82 ? 1.289 10.953 12.637 1.00 89.25 82 GLY A CA 1
ATOM 608 C C . GLY A 1 82 ? 1.966 12.156 11.964 1.00 89.25 82 GLY A C 1
ATOM 609 O O . GLY A 1 82 ? 1.729 13.291 12.362 1.00 89.25 82 GLY A O 1
ATOM 610 N N . CYS A 1 83 ? 2.850 11.949 10.979 1.00 95.44 83 CYS A N 1
ATOM 611 C CA . CYS A 1 83 ? 3.518 13.063 10.297 1.00 95.44 83 CYS A CA 1
ATOM 612 C C . CYS A 1 83 ? 2.505 13.919 9.518 1.00 95.44 83 CYS A C 1
ATOM 614 O O . CYS A 1 83 ? 1.891 13.423 8.574 1.00 95.44 83 CYS A O 1
ATOM 616 N N . SER A 1 84 ? 2.407 15.211 9.841 1.00 92.94 84 SER A N 1
ATOM 617 C CA . SER A 1 84 ? 1.462 16.158 9.221 1.00 92.94 84 SER A CA 1
ATOM 618 C C . SER A 1 84 ? 1.624 16.305 7.704 1.00 92.94 84 SER A C 1
ATOM 620 O O . SER A 1 84 ? 0.652 16.523 6.991 1.00 92.94 84 SER A O 1
ATOM 622 N N . HIS A 1 85 ? 2.845 16.142 7.196 1.00 93.50 85 HIS A N 1
ATOM 623 C CA . HIS A 1 85 ? 3.161 16.252 5.768 1.00 93.50 85 HIS A CA 1
ATOM 624 C C . HIS A 1 85 ? 2.919 14.951 4.985 1.00 93.50 85 HIS A C 1
ATOM 626 O O . HIS A 1 85 ? 3.123 14.909 3.774 1.00 93.50 85 HIS A O 1
ATOM 632 N N . CYS A 1 86 ? 2.536 13.861 5.658 1.00 92.31 86 CYS A N 1
ATOM 633 C CA . CYS A 1 86 ? 2.329 12.560 5.035 1.00 92.31 86 CYS A CA 1
ATOM 634 C C . CYS A 1 86 ? 0.835 12.241 4.949 1.00 92.31 86 CYS A C 1
ATOM 636 O O . CYS A 1 86 ? 0.139 12.252 5.960 1.00 92.31 86 CYS A O 1
ATOM 638 N N . SER A 1 87 ? 0.342 11.870 3.763 1.00 90.75 87 SER A N 1
ATOM 639 C CA . SER A 1 87 ? -1.080 11.541 3.572 1.00 90.75 87 SER A CA 1
ATOM 640 C C . SER A 1 87 ? -1.568 10.420 4.500 1.00 90.75 87 SER A C 1
ATOM 642 O O . SER A 1 87 ? -2.644 10.532 5.083 1.00 90.75 87 SER A O 1
ATOM 644 N N . SER A 1 88 ? -0.765 9.371 4.713 1.00 90.88 88 SER A N 1
ATOM 645 C CA . SER A 1 88 ? -1.094 8.317 5.683 1.00 90.88 88 SER A CA 1
ATOM 646 C C . SER A 1 88 ? -0.886 8.749 7.137 1.00 90.88 88 SER A C 1
ATOM 648 O O . SER A 1 88 ? -1.545 8.198 8.012 1.00 90.88 88 SER A O 1
ATOM 650 N N . GLY A 1 89 ? -0.024 9.739 7.394 1.00 90.25 89 GLY A N 1
ATOM 651 C CA . GLY A 1 89 ? 0.185 10.348 8.712 1.00 90.25 89 GLY A CA 1
ATOM 652 C C . GLY A 1 89 ? -0.973 11.239 9.165 1.00 90.25 89 GLY A C 1
ATOM 653 O O . GLY A 1 89 ? -1.223 11.336 10.360 1.00 90.25 89 GLY A O 1
ATOM 654 N N . MET A 1 90 ? -1.727 11.820 8.228 1.00 91.81 90 MET A N 1
ATOM 655 C CA . MET A 1 90 ? -2.976 12.532 8.527 1.00 91.81 90 MET A CA 1
ATOM 656 C C . MET A 1 90 ? -4.141 11.589 8.865 1.00 91.81 90 MET A C 1
ATOM 658 O O . MET A 1 90 ? -5.162 12.036 9.384 1.00 91.81 90 MET A O 1
ATOM 662 N N . ARG A 1 91 ? -4.021 10.289 8.562 1.00 90.56 91 ARG A N 1
ATOM 663 C CA . ARG A 1 91 ? -5.045 9.295 8.901 1.00 90.56 91 ARG A CA 1
ATOM 664 C C . ARG A 1 91 ? -4.744 8.668 10.266 1.00 90.56 91 ARG A C 1
ATOM 666 O O . ARG A 1 91 ? -3.605 8.247 10.483 1.00 90.56 91 ARG A O 1
ATOM 673 N N . PRO A 1 92 ? -5.746 8.523 11.153 1.00 91.00 92 PRO A N 1
ATOM 674 C CA . PRO A 1 92 ? -5.564 7.821 12.416 1.00 91.00 92 PRO A CA 1
ATOM 675 C C . PRO A 1 92 ? -5.023 6.410 12.196 1.00 91.00 92 PRO A C 1
ATOM 677 O O . PRO A 1 92 ? -5.464 5.691 11.295 1.00 91.00 92 PRO A O 1
ATOM 680 N N . PHE A 1 93 ? -4.074 6.002 13.036 1.00 95.62 93 PHE A N 1
ATOM 681 C CA . PHE A 1 93 ? -3.650 4.610 13.084 1.00 95.62 93 PHE A CA 1
ATOM 682 C C . PHE A 1 93 ? -4.825 3.724 13.504 1.00 95.62 93 PHE A C 1
ATOM 684 O O . PHE A 1 93 ? -5.468 3.990 14.516 1.00 95.62 93 PHE A O 1
ATOM 691 N N . THR A 1 94 ? -5.074 2.668 12.733 1.00 94.88 94 THR A N 1
ATOM 692 C CA . THR A 1 94 ? -6.113 1.676 13.031 1.00 94.88 94 THR A CA 1
ATOM 693 C C . THR A 1 94 ? -5.482 0.376 13.520 1.00 94.88 94 THR A C 1
ATOM 695 O O . THR A 1 94 ? -5.698 -0.029 14.659 1.00 94.88 94 THR A O 1
ATOM 698 N N . ARG A 1 95 ? -4.676 -0.272 12.669 1.00 96.31 95 ARG A N 1
ATOM 699 C CA . ARG A 1 95 ? -3.984 -1.532 12.970 1.00 96.31 95 ARG A CA 1
ATOM 700 C C . ARG A 1 95 ? -2.809 -1.769 12.026 1.00 96.31 95 ARG A C 1
ATOM 702 O O . ARG A 1 95 ? -2.707 -1.138 10.971 1.00 96.31 95 ARG A O 1
ATOM 709 N N . ASP A 1 96 ? -1.967 -2.728 12.384 1.00 97.38 96 ASP A N 1
ATOM 710 C CA . ASP A 1 96 ? -0.974 -3.290 11.474 1.00 97.38 96 ASP A CA 1
ATOM 711 C C . ASP A 1 96 ? -1.652 -4.248 10.473 1.00 97.38 96 ASP A C 1
ATOM 713 O O . ASP A 1 96 ? -2.707 -4.837 10.752 1.00 97.38 96 ASP A O 1
ATOM 717 N N . LEU A 1 97 ? -1.073 -4.373 9.278 1.00 95.81 97 LEU A N 1
ATOM 718 C CA . LEU A 1 97 ? -1.535 -5.343 8.289 1.00 95.81 97 LEU A CA 1
ATOM 719 C C . LEU A 1 97 ? -1.035 -6.743 8.643 1.00 95.81 97 LEU A C 1
ATOM 721 O O . LEU A 1 97 ? 0.076 -6.932 9.134 1.00 95.81 97 LEU A O 1
ATOM 725 N N . THR A 1 98 ? -1.856 -7.743 8.353 1.00 94.25 98 THR A N 1
ATOM 726 C CA . THR A 1 98 ? -1.467 -9.149 8.471 1.00 94.25 98 THR A CA 1
ATOM 727 C C . THR A 1 98 ? -0.437 -9.511 7.401 1.00 94.25 98 THR A C 1
ATOM 729 O O . THR A 1 98 ? -0.381 -8.904 6.327 1.00 94.25 98 THR A O 1
ATOM 732 N N . CYS A 1 99 ? 0.354 -10.559 7.647 1.00 94.12 99 CYS A N 1
ATOM 733 C CA . CYS A 1 99 ? 1.303 -11.061 6.653 1.00 94.12 99 CYS A CA 1
ATOM 734 C C . CYS A 1 99 ? 0.622 -11.405 5.323 1.00 94.12 99 CYS A C 1
ATOM 736 O O . CYS A 1 99 ? 1.178 -11.116 4.269 1.00 94.12 99 CYS A O 1
ATOM 738 N N . SER A 1 100 ? -0.594 -11.960 5.348 1.00 88.31 100 SER A N 1
ATOM 739 C CA . SER A 1 100 ? -1.352 -12.265 4.130 1.00 88.31 100 SER A CA 1
ATOM 740 C C . SER A 1 100 ? -1.779 -11.013 3.363 1.00 88.31 100 SER A C 1
ATOM 742 O O . SER A 1 100 ? -1.736 -11.015 2.137 1.00 88.31 100 SER A O 1
ATOM 744 N N . GLU A 1 101 ? -2.142 -9.928 4.051 1.00 90.06 101 GLU A N 1
ATOM 745 C CA . GLU A 1 101 ? -2.474 -8.651 3.404 1.00 90.06 101 GLU A CA 1
ATOM 746 C C . GLU A 1 101 ? -1.241 -7.987 2.776 1.00 90.06 101 GLU A C 1
ATOM 748 O O . GLU A 1 101 ? -1.335 -7.414 1.692 1.00 90.06 101 GLU A O 1
ATOM 753 N N . MET A 1 102 ? -0.070 -8.087 3.413 1.00 93.12 102 MET A N 1
ATOM 754 C CA . MET A 1 102 ? 1.193 -7.604 2.838 1.00 93.12 102 MET A CA 1
ATOM 755 C C . MET A 1 102 ? 1.653 -8.473 1.660 1.00 93.12 102 MET A C 1
ATOM 757 O O . MET A 1 102 ? 2.005 -7.948 0.605 1.00 93.12 102 MET A O 1
ATOM 761 N N . LEU A 1 103 ? 1.589 -9.801 1.795 1.00 89.81 103 LEU A N 1
ATOM 762 C CA . LEU A 1 103 ? 1.920 -10.733 0.715 1.00 89.81 103 LEU A CA 1
ATOM 763 C C . LEU A 1 103 ? 0.970 -10.590 -0.474 1.00 89.81 103 LEU A C 1
ATOM 765 O O . LEU A 1 103 ? 1.422 -10.698 -1.607 1.00 89.81 103 LEU A O 1
ATOM 769 N N . GLY A 1 104 ? -0.310 -10.284 -0.246 1.00 85.25 104 GLY A N 1
ATOM 770 C CA . GLY A 1 104 ? -1.267 -10.000 -1.316 1.00 85.25 104 GLY A CA 1
ATOM 771 C C . GLY A 1 104 ? -0.853 -8.830 -2.206 1.00 85.25 104 GLY A C 1
ATOM 772 O O . GLY A 1 104 ? -1.022 -8.890 -3.424 1.00 85.25 104 GLY A O 1
ATOM 773 N N . GLN A 1 105 ? -0.246 -7.800 -1.610 1.00 88.94 105 GLN A N 1
ATOM 774 C CA . GLN A 1 105 ? 0.282 -6.652 -2.346 1.00 88.94 105 GLN A CA 1
ATOM 775 C C . GLN A 1 105 ? 1.476 -7.037 -3.222 1.00 88.94 105 GLN A C 1
ATOM 777 O O . GLN A 1 105 ? 1.562 -6.588 -4.359 1.00 88.94 105 GLN A O 1
ATOM 782 N N . VAL A 1 106 ? 2.370 -7.899 -2.729 1.00 88.69 106 VAL A N 1
ATOM 783 C CA . VAL A 1 106 ? 3.523 -8.397 -3.501 1.00 88.69 106 VAL A CA 1
ATOM 784 C C . VAL A 1 106 ? 3.074 -9.362 -4.600 1.00 88.69 106 VAL A C 1
ATOM 786 O O . VAL A 1 106 ? 3.489 -9.232 -5.749 1.00 88.69 106 VAL A O 1
ATOM 789 N N . ALA A 1 107 ? 2.195 -10.308 -4.267 1.00 83.62 107 ALA A N 1
ATOM 790 C CA . ALA A 1 107 ? 1.710 -11.342 -5.177 1.00 83.62 107 ALA A CA 1
ATOM 791 C C . ALA A 1 107 ? 1.008 -10.756 -6.409 1.00 83.62 107 ALA A C 1
ATOM 793 O O . ALA A 1 107 ? 1.129 -11.312 -7.496 1.00 83.62 107 ALA A O 1
ATOM 794 N N . ALA A 1 108 ? 0.352 -9.601 -6.266 1.00 77.44 108 ALA A N 1
ATOM 795 C CA . ALA A 1 108 ? -0.259 -8.880 -7.380 1.00 77.44 108 ALA A CA 1
ATOM 796 C C . ALA A 1 108 ? 0.729 -8.516 -8.508 1.00 77.44 108 ALA A C 1
ATOM 798 O O . ALA A 1 108 ? 0.294 -8.353 -9.645 1.00 77.44 108 ALA A O 1
ATOM 799 N N . PHE A 1 109 ? 2.028 -8.401 -8.195 1.00 77.62 109 PHE A N 1
ATOM 800 C CA . PHE A 1 109 ? 3.088 -7.993 -9.128 1.00 77.62 109 PHE A CA 1
ATOM 801 C C . PHE A 1 109 ? 4.201 -9.038 -9.314 1.00 77.62 109 PHE A C 1
ATOM 803 O O . PHE A 1 109 ? 5.069 -8.863 -10.165 1.00 77.62 109 PHE A O 1
ATOM 810 N N . ALA A 1 110 ? 4.212 -10.107 -8.509 1.00 68.88 110 ALA A N 1
ATOM 811 C CA . ALA A 1 110 ? 5.234 -11.157 -8.560 1.00 68.88 110 ALA A CA 1
ATOM 812 C C . ALA A 1 110 ? 4.934 -12.254 -9.596 1.00 68.88 110 ALA A C 1
ATOM 814 O O . ALA A 1 110 ? 5.842 -12.966 -10.021 1.00 68.88 110 ALA A O 1
ATOM 815 N N . VAL A 1 111 ? 3.670 -12.411 -9.999 1.00 55.62 111 VAL A N 1
ATOM 816 C CA . VAL A 1 111 ? 3.275 -13.383 -11.023 1.00 55.62 111 VAL A CA 1
ATOM 817 C C . VAL A 1 111 ? 3.405 -12.701 -12.380 1.00 55.62 111 VAL A C 1
ATOM 819 O O . VAL A 1 111 ? 2.714 -11.714 -12.619 1.00 55.62 111 VAL A O 1
ATOM 822 N N . GLY A 1 112 ? 4.320 -13.201 -13.218 1.00 42.16 112 GLY A N 1
ATOM 823 C CA . GLY A 1 112 ? 4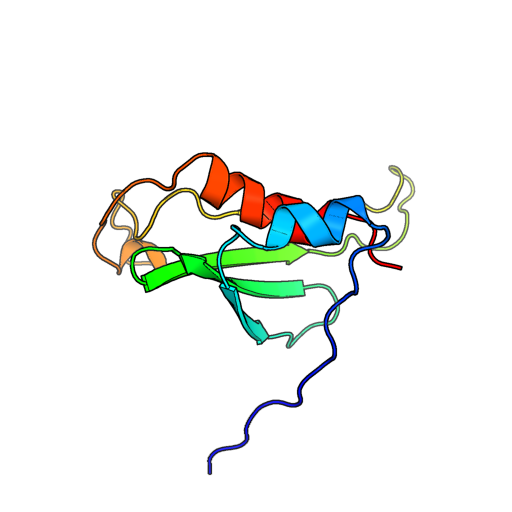.756 -12.596 -14.480 1.00 42.16 112 GLY A CA 1
ATOM 824 C C . GLY A 1 112 ? 3.661 -11.830 -15.224 1.00 42.16 112 GLY A C 1
ATOM 825 O O . GLY A 1 112 ? 2.597 -12.374 -15.531 1.00 42.16 112 GLY A O 1
ATOM 826 N N . HIS A 1 113 ? 3.939 -10.553 -15.469 1.00 41.19 113 HIS A N 1
ATOM 827 C CA . HIS A 1 113 ? 3.171 -9.708 -16.367 1.00 41.19 113 HIS A CA 1
ATOM 828 C C . HIS A 1 113 ? 3.779 -9.857 -17.763 1.00 41.19 113 HIS A C 1
ATOM 830 O O . HIS A 1 113 ? 4.862 -9.322 -18.003 1.00 41.19 113 HIS A O 1
ATOM 836 N N . GLU A 1 114 ? 3.114 -10.614 -18.636 1.00 30.86 114 GLU A N 1
ATOM 837 C CA . GLU A 1 114 ? 3.382 -10.606 -20.083 1.00 30.86 114 GLU A CA 1
ATOM 838 C C . GLU A 1 114 ? 2.571 -9.502 -20.771 1.00 30.86 114 GLU A C 1
ATOM 840 O O . GLU A 1 114 ? 1.375 -9.338 -20.418 1.00 30.86 114 GLU A O 1
#

InterPro domains:
  IPR013785 Aldolase-type TIM barrel [G3DSA:3.20.20.70] (27-113)
  IPR040072 Methyltransferase (Class A) [PTHR30544] (39-108)

pLDDT: mean 71.59, std 22.16, range [30.75, 97.38]

Organism: NCBI:txid327968

Secondary structure (DSSP, 8-state):
---PPP-PPPPPPSSHHHHHHGGGSPEEEEEE-SSTTEEEEEEE-TTS-EEEEEEEPP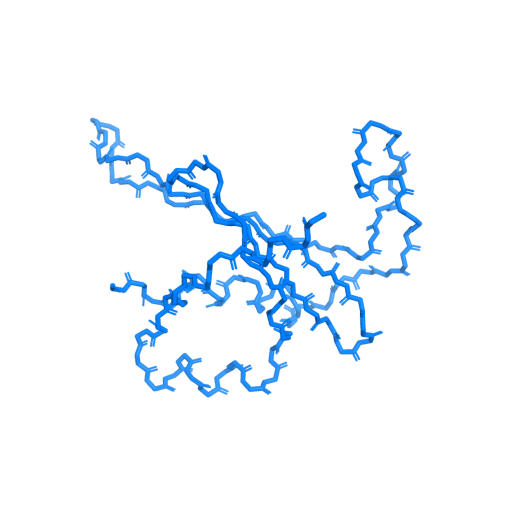PS-BTTBSPPPEEE---EES-TT--TTSTTTTSPP-EEPPHHHHHHHHHHHHS---

Foldseek 3Di:
DDDDPDDDDAQDQPDDVLVVLCPQAFDWDDWDDPDPQKTKIWGQDPVRFIWIKMKGWFDQADPVGGGDIDIDGDFFRADPVLDPPDPSSVDDTDGTDDPRRRVSSVSSPVRDRD

Radius of gyration: 15.73 Å; chains: 1; bounding box: 44×38×34 Å